Protein AF-V7FBV8-F1 (afdb_monomer_lite)

Radius of gyration: 24.88 Å; chains: 1; bounding box: 57×65×48 Å

Foldseek 3Di:
DDDDDDDPPPPPPDPPPVPDCVPPPVSVVVLVVQCVVVVHDSVVSVVVVVVVVVVVVVPPQPPQNVVQVVQVVVVHHDDPPDDDDDPVVVVVVVPVVVPPDD

Structure (mmCIF, N/CA/C/O backbone):
data_AF-V7FBV8-F1
#
_entry.id   AF-V7FBV8-F1
#
loop_
_atom_site.group_PDB
_atom_site.id
_atom_site.type_symbol
_atom_site.label_atom_id
_atom_site.label_alt_id
_atom_site.label_comp_id
_atom_site.label_asym_id
_atom_site.label_entity_id
_atom_site.label_seq_id
_atom_site.pdbx_PDB_ins_code
_atom_site.Cartn_x
_atom_site.Cartn_y
_atom_site.Cartn_z
_atom_site.occupancy
_atom_site.B_iso_or_equiv
_atom_site.auth_seq_id
_atom_site.auth_comp_id
_atom_site.auth_asym_id
_atom_site.auth_atom_id
_atom_site.pdbx_PDB_model_num
ATOM 1 N N . MET A 1 1 ? -40.932 27.848 -12.898 1.00 46.28 1 MET A N 1
ATOM 2 C CA . MET A 1 1 ? -39.906 26.861 -13.284 1.00 46.28 1 MET A CA 1
ATOM 3 C C . MET A 1 1 ? -38.967 27.547 -14.255 1.00 46.28 1 MET A C 1
ATOM 5 O O . MET A 1 1 ? -39.327 27.672 -15.408 1.00 46.28 1 MET A O 1
ATOM 9 N N . GLU A 1 2 ? -37.820 28.035 -13.797 1.00 40.31 2 GLU A N 1
ATOM 10 C CA . GLU A 1 2 ? -36.725 28.434 -14.691 1.00 40.31 2 GLU A CA 1
ATOM 11 C C . GLU A 1 2 ? -35.439 28.245 -13.881 1.00 40.31 2 GLU A C 1
ATOM 13 O O . GLU A 1 2 ? -35.006 29.108 -13.119 1.00 40.31 2 GLU A O 1
ATOM 18 N N . GLY A 1 3 ? -34.962 27.003 -13.881 1.00 40.97 3 GLY A N 1
ATOM 19 C CA . GLY A 1 3 ? -33.831 26.563 -13.083 1.00 40.97 3 GLY A CA 1
ATOM 20 C C . GLY A 1 3 ? -32.517 26.772 -13.826 1.00 40.97 3 GLY A C 1
ATOM 21 O O . GLY A 1 3 ? -32.399 26.430 -14.995 1.00 40.97 3 GLY A O 1
ATOM 22 N N . TYR A 1 4 ? -31.528 27.264 -13.083 1.00 43.34 4 TYR A N 1
ATOM 23 C CA . TYR A 1 4 ? -30.098 27.049 -13.303 1.00 43.34 4 TYR A CA 1
ATOM 24 C C . TYR A 1 4 ? -29.494 27.572 -14.618 1.00 43.34 4 TYR A C 1
ATOM 26 O O . TYR A 1 4 ? -29.151 26.832 -15.536 1.00 43.34 4 TYR A O 1
ATOM 34 N N . ARG A 1 5 ? -29.160 28.871 -14.601 1.00 50.56 5 ARG A N 1
ATOM 35 C CA . ARG A 1 5 ? -27.911 29.352 -15.212 1.00 50.56 5 ARG A CA 1
ATOM 36 C C . ARG A 1 5 ? -26.732 28.653 -14.533 1.00 50.56 5 ARG A C 1
ATOM 38 O O . ARG A 1 5 ? -26.539 28.833 -13.333 1.00 50.56 5 ARG A O 1
ATOM 45 N N . GLY A 1 6 ? -25.903 27.956 -15.304 1.00 48.53 6 GLY A N 1
ATOM 46 C CA . GLY A 1 6 ? -24.550 27.615 -14.868 1.00 48.53 6 GLY A CA 1
ATOM 47 C C . GLY A 1 6 ? -24.073 26.229 -15.266 1.00 48.53 6 GLY A C 1
ATOM 48 O O . GLY A 1 6 ? -23.870 25.386 -14.405 1.00 48.53 6 GLY A O 1
ATOM 49 N N . SER A 1 7 ? -23.766 26.026 -16.542 1.00 47.88 7 SER A N 1
ATOM 50 C CA . SER A 1 7 ? -22.707 25.095 -16.926 1.00 47.88 7 SER A CA 1
ATOM 51 C C . SER A 1 7 ? -21.580 25.916 -17.538 1.00 47.88 7 SER A C 1
ATOM 53 O O . SER A 1 7 ? -21.460 26.080 -18.749 1.00 47.88 7 SER A O 1
ATOM 55 N N . LYS A 1 8 ? -20.738 26.477 -16.658 1.00 54.03 8 LYS A N 1
ATOM 56 C CA . LYS A 1 8 ? -19.355 26.755 -17.039 1.00 54.03 8 LYS A CA 1
ATOM 57 C C . LYS A 1 8 ? -18.804 25.428 -17.540 1.00 54.03 8 LYS A C 1
ATOM 59 O O . LYS A 1 8 ? -18.632 24.498 -16.755 1.00 54.03 8 LYS A O 1
ATOM 64 N N . LEU A 1 9 ? -18.586 25.363 -18.848 1.00 46.47 9 LEU A N 1
ATOM 65 C CA . LEU A 1 9 ? -17.613 24.487 -19.465 1.00 46.47 9 LEU A CA 1
ATOM 66 C C . LEU A 1 9 ? -16.349 24.636 -18.609 1.00 46.47 9 LEU A C 1
ATOM 68 O O . LEU A 1 9 ? -15.714 25.692 -18.617 1.00 46.47 9 LEU A O 1
ATOM 72 N N . LEU A 1 10 ? -16.070 23.653 -17.753 1.00 46.22 10 LEU A N 1
ATOM 73 C CA . LEU A 1 10 ? -14.764 23.549 -17.128 1.00 46.22 10 LEU A CA 1
ATOM 74 C C . LEU A 1 10 ? -13.833 23.164 -18.267 1.00 46.22 10 LEU A C 1
ATOM 76 O O . LEU A 1 10 ? -13.642 21.994 -18.581 1.00 46.22 10 LEU A O 1
ATOM 80 N N . ASP A 1 11 ? -13.347 24.197 -18.937 1.00 44.00 11 ASP A N 1
ATOM 81 C CA . ASP A 1 11 ? -12.118 24.176 -19.694 1.00 44.00 11 ASP A CA 1
ATOM 82 C C . ASP A 1 11 ? -11.042 23.752 -18.691 1.00 44.00 11 ASP A C 1
ATOM 84 O O . ASP A 1 11 ? -10.593 24.555 -17.876 1.00 44.00 11 ASP A O 1
ATOM 88 N N . TYR A 1 12 ? -10.789 22.442 -18.609 1.00 41.22 12 TYR A N 1
ATOM 89 C CA . TYR A 1 12 ? -9.758 21.866 -17.755 1.00 41.22 12 TYR A CA 1
ATOM 90 C C . TYR A 1 12 ? -8.418 22.214 -18.402 1.00 41.22 12 TYR A C 1
ATOM 92 O O . TYR A 1 12 ? -8.004 21.540 -19.351 1.00 41.22 12 TYR A O 1
ATOM 100 N N . PRO A 1 13 ? -7.711 23.249 -17.922 1.00 39.34 13 PRO A N 1
ATOM 101 C CA . PRO A 1 13 ? -6.495 23.672 -18.569 1.00 39.34 13 PRO A CA 1
ATOM 102 C C . PRO A 1 13 ? -5.392 22.714 -18.128 1.00 39.34 13 PRO A C 1
ATOM 104 O O . PRO A 1 13 ? -5.037 22.666 -16.957 1.00 39.34 13 PRO A O 1
ATOM 107 N N . ALA A 1 14 ? -4.862 21.934 -19.067 1.00 45.19 14 ALA A N 1
ATOM 108 C CA . ALA A 1 14 ? -3.436 21.613 -19.157 1.00 45.19 14 ALA A CA 1
ATOM 109 C C . ALA A 1 14 ? -2.674 21.190 -17.868 1.00 45.19 14 ALA A C 1
ATOM 111 O O . ALA A 1 14 ? -1.484 21.478 -17.751 1.00 45.19 14 ALA A O 1
ATOM 112 N N . LEU A 1 15 ? -3.283 20.473 -16.913 1.00 42.22 15 LEU A N 1
ATOM 113 C CA . LEU A 1 15 ? -2.582 20.008 -15.696 1.00 42.22 15 LEU A CA 1
ATOM 114 C C . LEU A 1 15 ? -1.977 18.602 -15.791 1.00 42.22 15 LEU A C 1
ATOM 116 O O . LEU A 1 15 ? -1.402 18.113 -14.823 1.00 42.22 15 LEU A O 1
ATOM 120 N N . PHE A 1 16 ? -2.026 17.961 -16.955 1.00 48.66 16 PHE A N 1
ATOM 121 C CA . PHE A 1 16 ? -1.286 16.723 -17.185 1.00 48.66 16 PHE A CA 1
ATOM 122 C C . PHE A 1 16 ? -0.452 16.836 -18.459 1.00 48.66 16 PHE A C 1
ATOM 124 O O . PHE A 1 16 ? -0.588 16.070 -19.407 1.00 48.66 16 PHE A O 1
ATOM 131 N N . SER A 1 17 ? 0.480 17.794 -18.461 1.00 43.31 17 SER A N 1
ATOM 132 C CA . SER A 1 17 ? 1.755 17.560 -19.140 1.00 43.31 17 SER A CA 1
ATOM 133 C C . SER A 1 17 ? 2.387 16.345 -18.452 1.00 43.31 17 SER A C 1
ATOM 135 O O . SER A 1 17 ? 3.189 16.492 -17.527 1.00 43.31 17 SER A O 1
ATOM 137 N N . ALA A 1 18 ? 1.997 15.139 -18.872 1.00 47.44 18 ALA A N 1
ATOM 138 C CA . ALA A 1 18 ? 2.734 13.922 -18.594 1.00 47.44 18 ALA A CA 1
ATOM 139 C C . ALA A 1 18 ? 4.100 14.092 -19.254 1.00 47.44 18 ALA A C 1
ATOM 141 O O . ALA A 1 18 ? 4.307 13.712 -20.405 1.00 47.44 18 ALA A O 1
ATOM 142 N N . ARG A 1 19 ? 5.037 14.728 -18.543 1.00 50.62 19 ARG A N 1
ATOM 143 C CA . ARG A 1 19 ? 6.440 14.607 -18.905 1.00 50.62 19 ARG A CA 1
ATOM 144 C C . ARG A 1 19 ? 6.721 13.108 -18.878 1.00 50.62 19 ARG A C 1
ATOM 146 O O . ARG A 1 19 ? 6.475 12.492 -17.837 1.00 50.62 19 ARG A O 1
ATOM 153 N N . PRO A 1 20 ? 7.175 12.507 -19.986 1.00 54.75 20 PRO A N 1
ATOM 154 C CA . PRO A 1 20 ? 7.586 11.121 -19.940 1.00 54.75 20 PRO A CA 1
ATOM 155 C C . PRO A 1 20 ? 8.633 10.973 -18.831 1.00 54.75 20 PRO A C 1
ATOM 157 O O . PRO A 1 20 ? 9.487 11.847 -18.649 1.00 54.75 20 PRO A O 1
ATOM 160 N N . LEU A 1 21 ? 8.571 9.858 -18.099 1.00 54.19 21 LEU A N 1
ATOM 161 C CA . LEU A 1 21 ? 9.570 9.461 -17.093 1.00 54.19 21 LEU A CA 1
ATOM 162 C C . LEU A 1 21 ? 11.012 9.525 -17.640 1.00 54.19 21 LEU A C 1
ATOM 164 O O . LEU A 1 21 ? 11.956 9.616 -16.864 1.00 54.19 21 LEU A O 1
ATOM 168 N N . ALA A 1 22 ? 11.154 9.550 -18.970 1.00 56.00 22 ALA A N 1
ATOM 169 C CA . ALA A 1 22 ? 12.380 9.640 -19.752 1.00 56.00 22 ALA A CA 1
ATOM 170 C C . ALA A 1 22 ? 13.414 10.679 -19.275 1.00 56.00 22 ALA A C 1
ATOM 172 O O . ALA A 1 22 ? 14.598 10.482 -19.522 1.00 56.00 22 ALA A O 1
ATOM 173 N N . ASN A 1 23 ? 13.013 11.750 -18.578 1.00 65.88 23 ASN A N 1
ATOM 174 C CA . ASN A 1 23 ? 13.949 12.791 -18.128 1.00 65.88 23 ASN A CA 1
ATOM 175 C C . ASN A 1 23 ? 14.316 12.718 -16.634 1.00 65.88 23 ASN A C 1
ATOM 177 O O . ASN A 1 23 ? 14.956 13.641 -16.130 1.00 65.88 23 ASN A O 1
ATOM 181 N N . ASN A 1 24 ? 13.916 11.668 -15.904 1.00 83.62 24 ASN A N 1
ATOM 182 C CA . ASN A 1 24 ? 14.319 11.472 -14.511 1.00 83.62 24 ASN A CA 1
ATOM 183 C C . ASN A 1 24 ? 15.027 10.113 -14.332 1.00 83.62 24 ASN A C 1
ATOM 185 O O . ASN A 1 24 ? 14.351 9.083 -14.280 1.00 83.62 24 ASN A O 1
ATOM 189 N N . PRO A 1 25 ? 16.365 10.097 -14.174 1.00 86.94 25 PRO A N 1
ATOM 190 C CA . PRO A 1 25 ? 17.124 8.852 -14.063 1.00 86.94 25 PRO A CA 1
ATOM 191 C C . PRO A 1 25 ? 16.762 8.043 -12.811 1.00 86.94 25 PRO A C 1
ATOM 193 O O . PRO A 1 25 ? 16.809 6.820 -12.840 1.00 86.94 25 PRO A O 1
ATOM 196 N N . ALA A 1 26 ? 16.347 8.694 -11.720 1.00 87.62 26 ALA A N 1
ATOM 197 C CA . ALA A 1 26 ? 15.901 7.982 -10.525 1.00 87.62 26 ALA A CA 1
ATOM 198 C C . ALA A 1 26 ? 14.564 7.263 -10.765 1.00 87.62 26 ALA A C 1
ATOM 200 O O . ALA A 1 26 ? 14.375 6.139 -10.305 1.00 87.62 26 ALA A O 1
ATOM 201 N N . ALA A 1 27 ? 13.651 7.887 -11.515 1.00 87.19 27 ALA A N 1
ATOM 202 C CA . ALA A 1 27 ? 12.367 7.278 -11.844 1.00 87.19 27 ALA A CA 1
ATOM 203 C C . ALA A 1 27 ? 12.528 6.091 -12.808 1.00 87.19 27 ALA A C 1
ATOM 205 O O . ALA A 1 27 ? 11.884 5.064 -12.615 1.00 87.19 27 ALA A O 1
ATOM 206 N N . ASP A 1 28 ? 13.414 6.207 -13.801 1.00 88.81 28 ASP A N 1
ATOM 207 C CA . ASP A 1 28 ? 13.738 5.107 -14.718 1.00 88.81 28 ASP A CA 1
ATOM 208 C C . ASP A 1 28 ? 14.342 3.906 -13.968 1.00 88.81 28 ASP A C 1
ATOM 210 O O . ASP A 1 28 ? 13.869 2.783 -14.144 1.00 88.81 28 ASP A O 1
ATOM 214 N N . THR A 1 29 ? 15.290 4.137 -13.050 1.00 94.12 29 THR A N 1
ATOM 215 C CA . THR A 1 29 ? 15.875 3.074 -12.213 1.00 94.12 29 THR A CA 1
ATOM 216 C C . THR A 1 29 ? 14.816 2.333 -11.397 1.00 94.12 29 THR A C 1
ATOM 218 O O . THR A 1 29 ? 14.759 1.106 -11.449 1.00 94.12 29 THR A O 1
ATOM 221 N N . LEU A 1 30 ? 13.945 3.060 -10.688 1.00 93.75 30 LEU A N 1
ATOM 222 C CA . LEU A 1 30 ? 12.908 2.456 -9.843 1.00 93.75 30 LEU A CA 1
ATOM 223 C C . LEU A 1 30 ? 11.912 1.620 -10.652 1.00 93.75 30 LEU A C 1
ATOM 225 O O . LEU A 1 30 ? 11.532 0.526 -10.241 1.00 93.75 30 LEU A O 1
ATOM 229 N N . VAL A 1 31 ? 11.494 2.114 -11.818 1.00 92.75 31 VAL A N 1
ATOM 230 C CA . VAL A 1 31 ? 10.546 1.392 -12.673 1.00 92.75 31 VAL A CA 1
ATOM 231 C C . VAL A 1 31 ? 11.187 0.144 -13.274 1.00 92.75 31 VAL A C 1
ATOM 233 O O . VAL A 1 31 ? 10.539 -0.899 -13.340 1.00 92.75 31 VAL A O 1
ATOM 236 N N . ARG A 1 32 ? 12.455 0.218 -13.695 1.00 93.75 32 ARG A N 1
ATOM 237 C CA . ARG A 1 32 ? 13.189 -0.953 -14.196 1.00 93.75 32 ARG A CA 1
ATOM 238 C C . ARG A 1 32 ? 13.375 -2.007 -13.120 1.00 93.75 32 ARG A C 1
ATOM 240 O O . ARG A 1 32 ? 13.240 -3.193 -13.409 1.00 93.75 32 ARG A O 1
ATOM 247 N N . GLU A 1 33 ? 13.686 -1.588 -11.900 1.00 96.56 33 GLU A N 1
ATOM 248 C CA . GLU A 1 33 ? 13.815 -2.500 -10.773 1.00 96.56 33 GLU A CA 1
ATOM 249 C C . GLU A 1 33 ? 12.491 -3.205 -10.479 1.00 96.56 33 GLU A C 1
ATOM 251 O O . GLU A 1 33 ? 12.473 -4.430 -10.383 1.00 96.56 33 GLU A O 1
ATOM 256 N N . LEU A 1 34 ? 11.384 -2.460 -10.430 1.00 94.88 34 LEU A N 1
ATOM 257 C CA . LEU A 1 34 ? 10.063 -3.039 -10.209 1.00 94.88 34 LEU A CA 1
ATOM 258 C C . LEU A 1 34 ? 9.659 -3.997 -11.336 1.00 94.88 34 LEU A C 1
ATOM 260 O O . LEU A 1 34 ? 9.249 -5.118 -11.065 1.00 94.88 34 LEU A O 1
ATOM 264 N N . ALA A 1 35 ? 9.863 -3.608 -12.596 1.00 95.94 35 ALA A N 1
ATOM 265 C CA . ALA A 1 35 ? 9.606 -4.473 -13.747 1.00 95.94 35 ALA A CA 1
ATOM 266 C C . ALA A 1 35 ? 10.421 -5.775 -13.689 1.00 95.94 35 ALA A C 1
ATOM 268 O O . ALA A 1 35 ? 9.922 -6.841 -14.043 1.00 95.94 35 ALA A O 1
ATOM 269 N N . ARG A 1 36 ? 11.669 -5.704 -13.209 1.00 97.00 36 ARG A N 1
ATOM 270 C CA . ARG A 1 36 ? 12.527 -6.877 -13.008 1.00 97.00 36 ARG A CA 1
ATOM 271 C C . ARG A 1 36 ? 12.019 -7.776 -11.880 1.00 97.00 36 ARG A C 1
ATOM 273 O O . ARG A 1 36 ? 12.093 -8.991 -12.028 1.00 97.00 36 ARG A O 1
ATOM 280 N N . ILE A 1 37 ? 11.559 -7.200 -10.768 1.00 96.62 37 ILE A N 1
ATOM 281 C CA . ILE A 1 37 ? 11.007 -7.949 -9.628 1.00 96.62 37 ILE A CA 1
ATOM 282 C C . ILE A 1 37 ? 9.712 -8.656 -10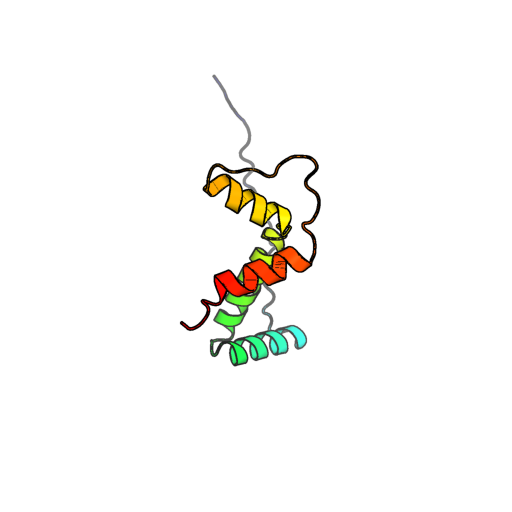.036 1.00 96.62 37 ILE A C 1
ATOM 284 O O . ILE A 1 37 ? 9.566 -9.849 -9.787 1.00 96.62 37 ILE A O 1
ATOM 288 N N . ASP A 1 38 ? 8.818 -7.938 -10.711 1.00 93.81 38 ASP A N 1
ATOM 289 C CA . ASP A 1 38 ? 7.491 -8.437 -11.072 1.00 93.81 38 ASP A CA 1
ATOM 290 C C . ASP A 1 38 ? 7.511 -9.299 -12.349 1.00 93.81 38 ASP A C 1
ATOM 292 O O . ASP A 1 38 ? 6.537 -9.984 -12.658 1.00 93.81 38 ASP A O 1
ATOM 296 N N . GLY A 1 39 ? 8.615 -9.278 -13.107 1.00 94.88 39 GLY A N 1
ATOM 297 C CA . GLY A 1 39 ? 8.742 -9.985 -14.383 1.00 94.88 39 GLY A CA 1
ATOM 298 C C . GLY A 1 39 ? 7.839 -9.415 -15.483 1.00 94.88 39 GLY A C 1
ATOM 299 O O . GLY A 1 39 ? 7.426 -10.144 -16.384 1.00 94.88 39 GLY A O 1
ATOM 300 N N . THR A 1 40 ? 7.504 -8.126 -15.409 1.00 94.69 40 THR A N 1
ATOM 301 C CA . THR A 1 40 ? 6.545 -7.463 -16.305 1.00 94.69 40 THR A CA 1
ATOM 302 C C . THR A 1 40 ? 7.210 -6.427 -17.206 1.00 94.69 40 THR A C 1
ATOM 304 O O . THR A 1 40 ? 8.392 -6.106 -17.078 1.00 94.69 40 THR A O 1
ATOM 307 N N . SER A 1 41 ? 6.436 -5.845 -18.126 1.00 94.75 41 SER A N 1
ATOM 308 C CA . SER A 1 41 ? 6.905 -4.691 -18.888 1.00 94.75 41 SER A CA 1
ATOM 309 C C . SER A 1 41 ? 7.100 -3.462 -17.984 1.00 94.75 41 SER A C 1
ATOM 311 O O . SER A 1 41 ? 6.477 -3.339 -16.926 1.00 94.75 41 SER A O 1
ATOM 313 N N . ILE A 1 42 ? 7.937 -2.517 -18.429 1.00 88.56 42 ILE A N 1
ATOM 314 C CA . ILE A 1 42 ? 8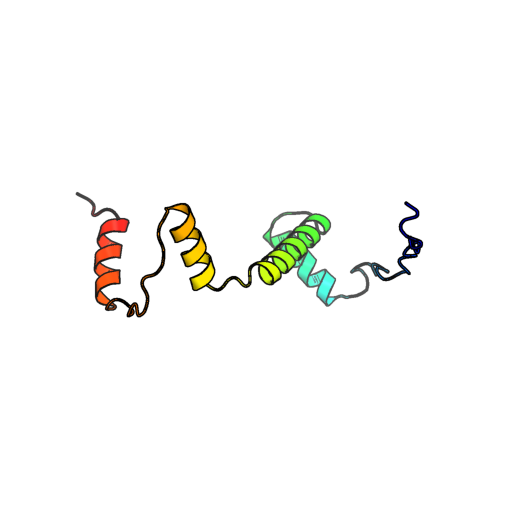.129 -1.205 -17.780 1.00 88.56 42 ILE A CA 1
ATOM 315 C C . ILE A 1 42 ? 6.779 -0.497 -17.595 1.00 88.56 42 ILE A C 1
ATOM 317 O O . ILE A 1 42 ? 6.505 0.058 -16.535 1.00 88.56 42 ILE A O 1
ATOM 321 N N . THR A 1 43 ? 5.916 -0.530 -18.613 1.00 91.50 43 THR A N 1
ATOM 322 C CA . THR A 1 43 ? 4.600 0.117 -18.572 1.00 91.50 43 THR A CA 1
ATOM 323 C C . THR A 1 43 ? 3.691 -0.515 -17.522 1.00 91.50 43 THR A C 1
ATOM 325 O O . THR A 1 43 ? 3.055 0.210 -16.756 1.00 91.50 43 THR A O 1
ATOM 328 N N . ASP A 1 44 ? 3.666 -1.845 -17.438 1.00 90.69 44 ASP A N 1
ATOM 329 C CA . ASP A 1 44 ? 2.860 -2.554 -16.441 1.00 90.69 44 ASP A CA 1
ATOM 330 C C . ASP A 1 44 ? 3.357 -2.274 -15.023 1.00 90.69 44 ASP A C 1
ATOM 332 O O . ASP A 1 44 ? 2.551 -1.968 -14.144 1.00 90.69 44 ASP A O 1
ATOM 336 N N . ALA A 1 45 ? 4.678 -2.259 -14.823 1.00 92.25 45 ALA A N 1
ATOM 337 C CA . ALA A 1 45 ? 5.291 -1.918 -13.543 1.00 92.25 45 ALA A CA 1
ATOM 338 C C . ALA A 1 45 ? 4.894 -0.505 -13.079 1.00 92.25 45 ALA A C 1
ATOM 340 O O . ALA A 1 45 ? 4.530 -0.309 -11.919 1.00 92.25 45 ALA A O 1
ATOM 341 N N . VAL A 1 46 ? 4.868 0.485 -13.984 1.00 93.12 46 VAL A N 1
ATOM 342 C CA . VAL A 1 46 ? 4.390 1.846 -13.663 1.00 93.12 46 VAL A CA 1
ATOM 343 C C . VAL A 1 46 ? 2.927 1.830 -13.225 1.00 93.12 46 VAL A C 1
ATOM 345 O O . VAL A 1 46 ? 2.571 2.451 -12.222 1.00 93.12 46 VAL A O 1
ATOM 348 N N . ILE A 1 47 ? 2.064 1.135 -13.968 1.00 93.94 47 ILE A N 1
ATOM 349 C CA . ILE A 1 47 ? 0.630 1.077 -13.664 1.00 93.94 47 ILE A CA 1
ATOM 350 C C . ILE A 1 47 ? 0.400 0.420 -12.298 1.00 93.94 47 ILE A C 1
ATOM 352 O O . ILE A 1 47 ? -0.390 0.936 -11.502 1.00 93.94 47 ILE A O 1
ATOM 356 N N . VAL A 1 48 ? 1.097 -0.681 -12.007 1.00 92.62 48 VAL A N 1
ATOM 357 C CA . VAL A 1 48 ? 1.027 -1.387 -10.721 1.00 92.62 48 VAL A CA 1
ATOM 358 C C . VAL A 1 48 ? 1.509 -0.487 -9.586 1.00 92.62 48 VAL A C 1
ATOM 360 O O . VAL A 1 48 ? 0.753 -0.272 -8.636 1.00 92.62 48 VAL A O 1
ATOM 363 N N . ALA A 1 49 ? 2.691 0.125 -9.714 1.00 91.56 49 ALA A N 1
ATOM 364 C CA . ALA A 1 49 ? 3.248 1.028 -8.706 1.00 91.56 49 ALA A CA 1
ATOM 365 C C . ALA A 1 49 ? 2.290 2.170 -8.350 1.00 91.56 49 ALA A C 1
ATOM 367 O O . ALA A 1 49 ? 2.080 2.480 -7.175 1.00 91.56 49 ALA A O 1
ATOM 368 N N . LEU A 1 50 ? 1.688 2.806 -9.359 1.00 94.00 50 LEU A N 1
ATOM 369 C CA . LEU A 1 50 ? 0.774 3.927 -9.156 1.00 94.00 50 LEU A CA 1
ATOM 370 C C . LEU A 1 50 ? -0.542 3.477 -8.526 1.00 94.00 50 LEU A C 1
ATOM 372 O O . LEU A 1 50 ? -1.018 4.128 -7.594 1.00 94.00 50 LEU A O 1
ATOM 376 N N . ARG A 1 51 ? -1.115 2.359 -8.988 1.00 93.00 51 ARG A N 1
ATOM 377 C CA . ARG A 1 51 ? -2.328 1.786 -8.389 1.00 93.00 51 ARG A CA 1
ATOM 378 C C . ARG A 1 51 ? -2.103 1.439 -6.926 1.00 93.00 51 ARG A C 1
ATOM 380 O O . ARG A 1 51 ? -2.934 1.804 -6.098 1.00 93.00 51 ARG A O 1
ATOM 387 N N . GLU A 1 52 ? -0.986 0.795 -6.611 1.00 90.75 52 GLU A N 1
ATOM 388 C CA . GLU A 1 52 ? -0.644 0.421 -5.243 1.00 90.75 52 GLU A CA 1
ATOM 389 C C . GLU A 1 52 ? -0.347 1.650 -4.384 1.00 90.75 52 GLU A C 1
ATOM 391 O O . GLU A 1 52 ? -0.823 1.746 -3.262 1.00 90.75 52 GLU A O 1
ATOM 396 N N . THR A 1 53 ? 0.332 2.663 -4.923 1.00 91.56 53 THR A N 1
ATOM 397 C CA . THR A 1 53 ? 0.579 3.923 -4.206 1.00 91.56 53 THR A CA 1
ATOM 398 C C . THR A 1 53 ? -0.721 4.662 -3.888 1.00 91.56 53 THR A C 1
ATOM 400 O O . THR A 1 53 ? -0.897 5.152 -2.771 1.00 91.56 53 THR A O 1
ATOM 403 N N . ILE A 1 54 ? -1.646 4.755 -4.849 1.00 85.00 54 ILE A N 1
ATOM 404 C CA . ILE A 1 54 ? -2.969 5.357 -4.640 1.00 85.00 54 ILE A CA 1
ATOM 405 C C . ILE A 1 54 ? -3.742 4.537 -3.613 1.00 85.00 54 ILE A C 1
ATOM 407 O O . ILE A 1 54 ? -4.250 5.105 -2.651 1.00 85.00 54 ILE A O 1
ATOM 411 N N . ARG A 1 55 ? -3.772 3.211 -3.768 1.00 83.94 55 ARG A N 1
ATOM 412 C CA . ARG A 1 55 ? -4.413 2.299 -2.823 1.00 83.94 55 ARG A CA 1
ATOM 413 C C . ARG A 1 55 ? -3.843 2.465 -1.423 1.00 83.94 55 ARG A C 1
ATOM 415 O O . ARG A 1 55 ? -4.623 2.617 -0.504 1.00 83.94 55 ARG A O 1
ATOM 422 N N . ASN A 1 56 ? -2.531 2.506 -1.249 1.00 84.19 56 ASN A N 1
ATOM 423 C CA . ASN A 1 56 ? -1.880 2.679 0.047 1.00 84.19 56 ASN A CA 1
ATOM 424 C C . ASN A 1 56 ? -2.207 4.048 0.674 1.00 84.19 56 ASN A C 1
ATOM 426 O O . ASN A 1 56 ? -2.412 4.169 1.878 1.00 84.19 56 ASN A O 1
ATOM 430 N N . ARG A 1 57 ? -2.331 5.099 -0.147 1.00 79.12 57 ARG A N 1
ATOM 431 C CA . ARG A 1 57 ? -2.775 6.425 0.316 1.00 79.12 57 ARG A CA 1
ATOM 432 C C . ARG A 1 57 ? -4.259 6.459 0.683 1.00 79.12 57 ARG A C 1
ATOM 434 O O . ARG A 1 57 ? -4.617 7.145 1.635 1.00 79.12 57 ARG A O 1
ATOM 441 N N . MET A 1 58 ? -5.103 5.752 -0.065 1.00 70.25 58 MET A N 1
ATOM 442 C CA . MET A 1 58 ? -6.549 5.663 0.172 1.00 70.25 58 MET A CA 1
ATOM 443 C C . MET A 1 58 ? -6.887 4.726 1.337 1.00 70.25 58 MET A C 1
ATOM 445 O O . MET A 1 58 ? -7.763 5.029 2.136 1.00 70.25 58 MET A O 1
ATOM 449 N N . ASN A 1 59 ? -6.147 3.630 1.464 1.00 66.50 59 ASN A N 1
ATOM 450 C CA . ASN A 1 59 ? -6.249 2.609 2.499 1.00 66.50 59 ASN A CA 1
ATOM 451 C C . ASN A 1 59 ? -5.268 2.886 3.638 1.00 66.50 59 ASN A C 1
ATOM 453 O O . ASN A 1 59 ? -4.792 1.955 4.284 1.00 66.50 59 ASN A O 1
ATOM 457 N N . LYS A 1 60 ? -5.036 4.162 3.967 1.00 66.56 60 LYS A N 1
ATOM 458 C CA . LYS A 1 60 ? -4.497 4.571 5.274 1.00 66.56 60 LYS A CA 1
ATOM 459 C C . LYS A 1 60 ? -5.521 4.297 6.398 1.00 66.56 60 LYS A C 1
ATOM 461 O O . LYS A 1 60 ? -5.659 5.076 7.333 1.00 66.56 60 LYS A O 1
ATOM 466 N N . GLU A 1 61 ? -6.268 3.206 6.249 1.00 64.44 61 GLU A N 1
ATOM 467 C CA . GLU A 1 61 ? -7.200 2.625 7.189 1.00 64.44 61 GLU A CA 1
ATOM 468 C C . GLU A 1 61 ? -6.337 2.047 8.306 1.00 64.44 61 GLU A C 1
ATOM 470 O O . GLU A 1 61 ? -5.485 1.178 8.099 1.00 64.44 61 GLU A O 1
ATOM 475 N N . SER A 1 62 ? -6.479 2.604 9.499 1.00 78.19 62 SER A N 1
ATOM 476 C CA . SER A 1 62 ? -5.789 2.087 10.669 1.00 78.19 62 SER A CA 1
ATOM 477 C C . SER A 1 62 ? -6.184 0.619 10.884 1.00 78.19 62 SER A C 1
ATOM 479 O O . SER A 1 62 ? -7.327 0.246 10.609 1.00 78.19 62 SER A O 1
ATOM 481 N N . PRO A 1 63 ? -5.312 -0.224 11.471 1.00 78.00 63 PRO A N 1
ATOM 482 C CA . PRO A 1 63 ? -5.665 -1.607 11.813 1.00 78.00 63 PRO A CA 1
ATOM 483 C C . PRO A 1 63 ? -6.993 -1.722 12.582 1.00 78.00 63 PRO A C 1
ATOM 485 O O . PRO A 1 63 ? -7.734 -2.695 12.451 1.00 78.00 63 PRO A O 1
ATOM 488 N N . ARG A 1 64 ? -7.331 -0.685 13.359 1.00 80.56 64 ARG A N 1
ATOM 489 C CA . ARG A 1 64 ? -8.599 -0.563 14.077 1.00 80.56 64 ARG A CA 1
ATOM 490 C C . ARG A 1 64 ? -9.801 -0.381 13.149 1.00 80.56 64 ARG 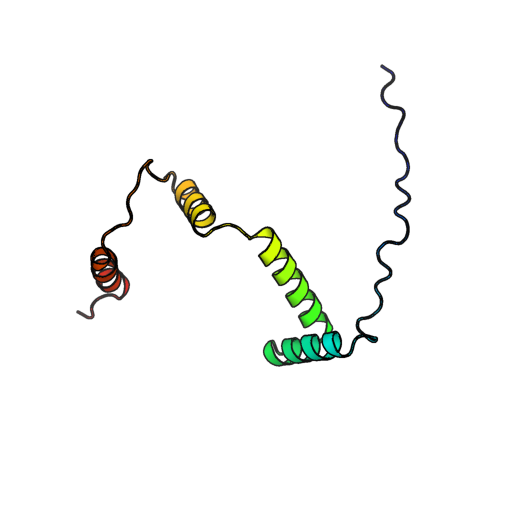A C 1
ATOM 492 O O . ARG A 1 64 ? -10.848 -0.955 13.429 1.00 80.56 64 ARG A O 1
ATOM 499 N N . GLU A 1 65 ? -9.691 0.428 12.106 1.00 83.12 65 GLU A N 1
ATOM 500 C CA . GLU A 1 65 ? -10.768 0.651 11.136 1.00 83.12 65 GLU A CA 1
ATOM 501 C C . GLU A 1 65 ? -11.004 -0.600 10.287 1.00 83.12 65 GLU A C 1
ATOM 503 O O . GLU A 1 65 ? -12.146 -1.053 10.193 1.00 83.12 65 GLU A O 1
ATOM 508 N N . THR A 1 66 ? -9.933 -1.260 9.838 1.00 83.25 66 THR A N 1
ATOM 509 C CA . THR A 1 66 ? -10.020 -2.552 9.144 1.00 83.25 66 THR A CA 1
ATOM 510 C C . THR A 1 66 ? -10.715 -3.596 10.014 1.00 83.25 66 THR A C 1
ATOM 512 O O . THR A 1 66 ? -11.678 -4.238 9.591 1.00 83.25 66 THR A O 1
ATOM 515 N N . ALA A 1 67 ? -10.297 -3.730 11.275 1.00 85.69 67 ALA A N 1
ATOM 516 C CA . ALA A 1 67 ? -10.927 -4.654 12.211 1.00 85.69 67 ALA A CA 1
ATOM 517 C C . ALA A 1 67 ? -12.389 -4.271 12.518 1.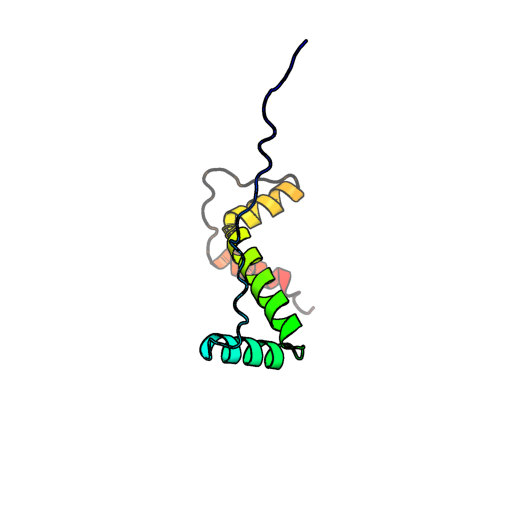00 85.69 67 ALA A C 1
ATOM 519 O O . ALA A 1 67 ? -13.241 -5.150 12.634 1.00 85.69 67 ALA A O 1
ATOM 520 N N . LYS A 1 68 ? -12.728 -2.973 12.568 1.00 89.00 68 LYS A N 1
ATOM 521 C CA . LYS A 1 68 ? -14.121 -2.508 12.694 1.00 89.00 68 LYS A CA 1
ATOM 522 C C . LYS A 1 68 ? -14.965 -2.963 11.502 1.00 89.00 68 LYS A C 1
ATOM 524 O O . LYS A 1 68 ? -16.077 -3.442 11.699 1.00 89.00 68 LYS A O 1
ATOM 529 N N . LYS A 1 69 ? -14.445 -2.833 10.281 1.00 85.12 69 LYS A N 1
ATOM 530 C CA . LYS A 1 69 ? -15.126 -3.250 9.050 1.00 85.12 69 LYS A CA 1
ATOM 531 C C . LYS A 1 69 ? -15.372 -4.759 9.015 1.00 85.12 69 LYS A C 1
ATOM 533 O O . LYS A 1 69 ? -16.466 -5.182 8.646 1.00 85.12 69 LYS A O 1
ATOM 538 N N . ILE A 1 70 ? -14.390 -5.555 9.445 1.00 89.44 70 ILE A N 1
ATOM 539 C CA . ILE A 1 70 ? -14.529 -7.013 9.583 1.00 89.44 70 ILE A CA 1
ATOM 540 C C . ILE A 1 70 ? -15.648 -7.344 10.574 1.00 89.44 70 ILE A C 1
ATOM 542 O O . ILE A 1 70 ? -16.552 -8.096 10.228 1.00 89.44 70 ILE A O 1
ATOM 546 N N . LEU A 1 71 ? -15.648 -6.739 11.765 1.00 91.06 71 LEU A N 1
ATOM 547 C CA . LEU A 1 71 ? -16.692 -6.982 12.765 1.00 91.06 71 LEU A CA 1
ATOM 548 C C . LEU A 1 71 ? -18.090 -6.648 12.230 1.00 91.06 71 LEU A C 1
ATOM 550 O O . LEU A 1 71 ? -18.989 -7.478 12.330 1.00 91.06 71 LEU A O 1
ATOM 554 N N . VAL A 1 72 ? -18.256 -5.491 11.581 1.00 93.06 72 VAL A N 1
ATOM 555 C CA . VAL A 1 72 ? -19.546 -5.075 11.002 1.00 93.06 72 VAL A CA 1
ATOM 556 C C . VAL A 1 72 ? -20.053 -6.076 9.961 1.00 93.06 72 VAL A C 1
ATOM 558 O O . VAL A 1 72 ? -21.244 -6.380 9.951 1.00 93.06 72 VAL A O 1
ATOM 561 N N . LYS A 1 73 ? -19.169 -6.647 9.127 1.00 90.94 73 LYS A N 1
ATOM 562 C CA . LYS A 1 73 ? -19.535 -7.691 8.149 1.00 90.94 73 LYS A CA 1
ATOM 563 C C . LYS A 1 73 ? -20.165 -8.925 8.811 1.00 90.94 73 LYS A C 1
ATOM 565 O O . LYS A 1 73 ? -20.991 -9.586 8.191 1.00 90.94 73 LYS A O 1
ATOM 570 N N . HIS A 1 74 ? -19.799 -9.212 10.057 1.00 93.06 74 HIS A N 1
ATOM 571 C CA . HIS A 1 74 ? -20.324 -10.326 10.848 1.00 93.06 74 HIS A CA 1
ATOM 572 C C . HIS A 1 74 ? -21.419 -9.906 11.846 1.00 93.06 74 HIS A C 1
ATOM 574 O O . HIS A 1 74 ? -21.790 -10.695 12.708 1.00 93.06 74 HIS A O 1
ATOM 580 N N . GLY A 1 75 ? -21.941 -8.676 11.756 1.00 94.25 75 GLY A N 1
ATOM 581 C CA . GLY A 1 75 ? -22.947 -8.162 12.694 1.00 94.25 75 GLY A CA 1
ATOM 582 C C . GLY A 1 75 ? -22.396 -7.860 14.094 1.00 94.25 75 GLY A C 1
ATOM 583 O O . GLY A 1 75 ? -23.159 -7.776 15.052 1.00 94.25 75 GLY A O 1
ATOM 584 N N . LEU A 1 76 ? -21.077 -7.703 14.223 1.00 94.50 76 LEU A N 1
ATOM 585 C CA . LEU A 1 76 ? -20.369 -7.452 15.476 1.00 94.50 76 LEU A CA 1
ATOM 586 C C . LEU A 1 76 ? -19.851 -6.006 15.553 1.00 94.50 76 LEU A C 1
ATOM 588 O O . LEU A 1 76 ? -19.718 -5.298 14.552 1.00 94.50 76 LEU A O 1
ATOM 592 N N . SER A 1 77 ? -19.484 -5.569 16.759 1.00 92.31 77 SER A N 1
ATOM 593 C CA . SER A 1 77 ? -18.857 -4.264 17.000 1.00 92.31 77 SER A CA 1
ATOM 594 C C . SER A 1 77 ? -17.874 -4.315 18.167 1.00 92.31 77 SER A C 1
ATOM 596 O O . SER A 1 77 ? -18.006 -5.152 19.058 1.00 92.31 77 SER A O 1
ATOM 598 N N . PHE A 1 78 ? -16.913 -3.388 18.214 1.00 88.69 78 PHE A N 1
ATOM 599 C CA . PHE A 1 78 ? -16.044 -3.263 19.385 1.00 88.69 78 PHE A CA 1
ATOM 600 C C . PHE A 1 78 ? -16.833 -2.858 20.627 1.00 88.69 78 PHE A C 1
ATOM 602 O O . PHE A 1 78 ? -17.581 -1.882 20.591 1.00 88.69 78 PHE A O 1
ATOM 609 N N . GLN A 1 79 ? -16.583 -3.545 21.742 1.00 87.19 79 GLN A N 1
ATOM 610 C CA . GLN A 1 79 ? -17.089 -3.101 23.034 1.00 87.19 79 GLN A CA 1
ATOM 611 C C . GLN A 1 79 ? -16.368 -1.820 23.497 1.00 87.19 79 GLN A C 1
ATOM 613 O O . GLN A 1 79 ? -15.147 -1.693 23.316 1.00 87.19 79 GLN A O 1
ATOM 618 N N . PRO A 1 80 ? -17.100 -0.856 24.084 1.00 87.25 80 PRO A N 1
ATOM 619 C CA . PRO A 1 80 ? -16.503 0.347 24.647 1.00 87.25 80 PRO A CA 1
ATOM 620 C C . PRO A 1 80 ? -15.589 -0.015 25.823 1.00 87.25 80 PRO A C 1
ATOM 622 O O . PRO A 1 80 ? -15.876 -0.927 26.589 1.00 87.25 80 PRO A O 1
ATOM 625 N N . GLY A 1 81 ? -14.464 0.691 25.959 1.00 85.06 81 GLY A N 1
ATOM 626 C CA . GLY A 1 81 ? -13.540 0.480 27.079 1.00 85.06 81 GLY A CA 1
ATOM 627 C C . GLY A 1 81 ? -12.782 -0.853 27.065 1.00 85.06 81 GLY A C 1
ATOM 628 O O . GLY A 1 81 ? -12.209 -1.219 28.090 1.00 85.06 81 GLY A O 1
ATOM 629 N N . ARG A 1 82 ? -12.751 -1.574 25.930 1.00 83.81 82 ARG A N 1
ATOM 630 C CA . ARG A 1 82 ? -11.966 -2.811 25.805 1.00 83.81 82 ARG A CA 1
ATOM 631 C C . ARG A 1 82 ? -10.517 -2.580 26.239 1.00 83.81 82 ARG A C 1
ATOM 633 O O . ARG A 1 82 ? -9.878 -1.615 25.810 1.00 83.81 82 ARG A O 1
ATOM 640 N N . LYS A 1 83 ? -9.999 -3.486 27.059 1.00 84.81 83 LYS A N 1
ATOM 641 C CA . LYS A 1 83 ? -8.582 -3.530 27.413 1.00 84.81 83 LYS A CA 1
ATOM 642 C C . LYS A 1 83 ? -7.877 -4.528 26.494 1.00 84.81 83 LYS A C 1
ATOM 644 O O . LYS A 1 83 ? -8.522 -5.481 26.053 1.00 84.81 83 LYS A O 1
ATOM 649 N N . PRO A 1 84 ? -6.595 -4.308 26.162 1.00 81.81 84 PRO A N 1
ATOM 650 C CA . PRO A 1 84 ? -5.795 -5.340 25.522 1.00 81.81 84 PRO A CA 1
ATOM 651 C C . PRO A 1 84 ? -5.883 -6.632 26.337 1.00 81.81 84 PRO A C 1
ATOM 653 O O . PRO A 1 84 ? -5.866 -6.582 27.569 1.00 81.81 84 PRO A O 1
ATOM 656 N N . VAL A 1 85 ? -6.008 -7.766 25.652 1.00 83.88 85 VAL A N 1
ATOM 657 C CA . VAL A 1 85 ? -5.869 -9.069 26.309 1.00 83.88 85 VAL A CA 1
ATOM 658 C C . VAL A 1 85 ? -4.438 -9.225 26.820 1.00 83.88 85 VAL A C 1
ATOM 660 O O . VAL A 1 85 ? -3.519 -8.564 26.324 1.00 83.88 85 VAL A O 1
ATOM 663 N N . GLN A 1 86 ? -4.256 -10.066 27.838 1.00 89.19 86 GLN A N 1
ATOM 664 C CA . GLN A 1 86 ? -2.915 -10.375 28.326 1.00 89.19 86 GLN A CA 1
ATOM 665 C C . GLN A 1 86 ? -2.101 -11.044 27.208 1.00 89.19 86 GLN A C 1
ATOM 667 O O . GLN A 1 86 ? -2.692 -11.778 26.416 1.00 89.19 86 GLN A O 1
ATOM 672 N N . PRO A 1 87 ? -0.777 -10.812 27.131 1.00 84.19 87 PRO A N 1
ATOM 673 C CA . PRO A 1 87 ? 0.070 -11.413 26.101 1.00 84.19 87 PRO A CA 1
ATOM 674 C C . PRO A 1 87 ? -0.102 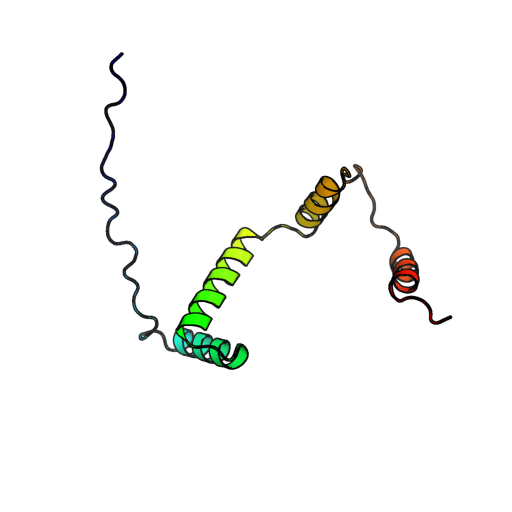-12.934 25.981 1.00 84.19 87 PRO A C 1
ATOM 676 O O . PRO A 1 87 ? -0.211 -13.440 24.871 1.00 84.19 87 PRO A O 1
ATOM 679 N N . GLU A 1 88 ? -0.246 -13.627 27.114 1.00 83.00 88 GLU A N 1
ATOM 680 C CA . GLU A 1 88 ? -0.435 -15.082 27.174 1.00 83.00 88 GLU A CA 1
ATOM 681 C C . GLU A 1 88 ? -1.659 -15.585 26.397 1.00 83.00 88 GLU A C 1
ATOM 683 O O . GLU A 1 88 ? -1.623 -16.657 25.804 1.00 83.00 88 GLU A O 1
ATOM 688 N N . ALA A 1 89 ? -2.720 -14.776 26.306 1.00 82.19 89 ALA A N 1
ATOM 689 C CA . ALA A 1 89 ? -3.918 -15.139 25.551 1.00 82.19 89 ALA A CA 1
ATOM 690 C C . ALA A 1 89 ? -3.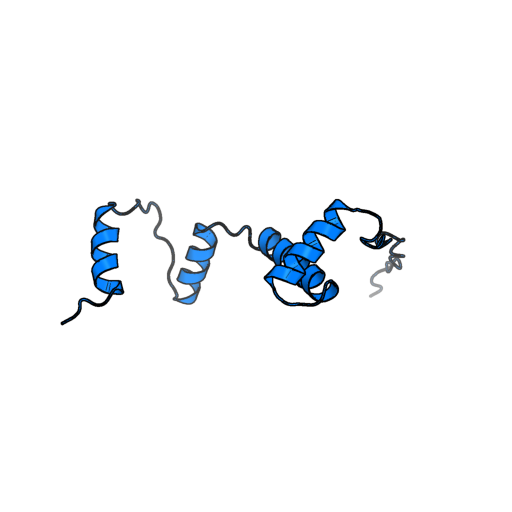646 -15.276 24.042 1.00 82.19 89 ALA A C 1
ATOM 692 O O . ALA A 1 89 ? -4.407 -15.933 23.338 1.00 82.19 89 ALA A O 1
ATOM 693 N N . TYR A 1 90 ? -2.580 -14.655 23.521 1.00 78.44 90 TYR A N 1
ATOM 694 C CA . TYR A 1 90 ? -2.169 -14.861 22.132 1.00 78.44 90 TYR A CA 1
ATOM 695 C C . TYR A 1 90 ? -1.432 -16.192 21.937 1.00 78.44 90 TYR A C 1
ATOM 697 O O . TYR A 1 90 ? -1.529 -16.751 20.852 1.00 78.44 90 TYR A O 1
ATOM 705 N N . HIS A 1 91 ? -0.740 -16.709 22.960 1.00 79.31 91 HIS A N 1
ATOM 706 C CA . HIS A 1 91 ? -0.064 -18.011 22.896 1.00 79.31 91 HIS A CA 1
ATOM 707 C C . HIS A 1 91 ? -1.071 -19.165 22.861 1.00 79.31 91 HIS A C 1
ATOM 709 O O . HIS A 1 91 ? -0.916 -20.086 22.067 1.00 79.31 91 HIS A O 1
ATOM 715 N N . GLU A 1 92 ? -2.152 -19.073 23.641 1.00 73.25 92 GLU A N 1
ATOM 716 C CA . GLU A 1 92 ? -3.254 -20.046 23.603 1.00 73.25 92 GLU A CA 1
ATOM 717 C C . GLU A 1 92 ? -3.920 -20.109 22.215 1.00 73.25 92 GLU A C 1
ATOM 719 O O . GLU A 1 92 ? -4.141 -21.192 21.681 1.00 73.25 92 GLU A O 1
ATOM 724 N N . LEU A 1 93 ? -4.162 -18.955 21.580 1.00 73.94 93 LEU A N 1
ATOM 725 C CA . LEU A 1 93 ? -4.735 -18.896 20.228 1.00 73.94 93 LEU A CA 1
ATOM 726 C C . LEU A 1 93 ? -3.805 -19.469 19.148 1.00 73.94 93 LEU A C 1
ATOM 728 O O . LEU A 1 93 ? -4.288 -19.982 18.141 1.00 73.94 93 LEU A O 1
ATOM 732 N N . ASP A 1 94 ? -2.489 -19.365 19.324 1.00 72.12 94 ASP A N 1
ATOM 733 C CA . ASP A 1 94 ? -1.511 -19.879 18.358 1.00 72.12 94 ASP A CA 1
ATOM 734 C C . ASP A 1 94 ? -1.535 -21.417 18.308 1.00 72.12 94 ASP A C 1
ATOM 736 O O . ASP A 1 94 ? -1.460 -22.011 17.230 1.00 72.12 94 ASP A O 1
ATOM 740 N N . HIS A 1 95 ? -1.753 -22.067 19.456 1.00 68.00 95 HIS A N 1
ATOM 741 C CA . HIS A 1 95 ? -1.935 -23.519 19.545 1.00 68.00 95 HIS A CA 1
ATOM 742 C C . HIS A 1 95 ? -3.220 -24.005 18.854 1.00 68.00 95 HIS A C 1
ATOM 744 O O . HIS A 1 95 ? -3.204 -25.042 18.191 1.00 68.00 95 HIS A O 1
ATOM 750 N N . ASP A 1 96 ? -4.308 -23.234 18.933 1.00 65.69 96 ASP A N 1
ATOM 751 C CA . ASP A 1 96 ? -5.586 -23.580 18.294 1.00 65.69 96 ASP A CA 1
ATOM 752 C C . ASP A 1 96 ? -5.568 -23.378 16.768 1.00 65.69 96 ASP A C 1
ATOM 754 O O . ASP A 1 96 ? -6.245 -24.091 16.024 1.00 65.69 96 ASP A O 1
ATOM 758 N N . LEU A 1 97 ? -4.804 -22.399 16.274 1.00 64.31 97 LEU A N 1
ATOM 759 C CA . LEU A 1 97 ? -4.728 -22.073 14.845 1.00 64.31 97 LEU A CA 1
ATOM 760 C C . LEU A 1 97 ? -3.723 -22.933 14.076 1.00 64.31 97 LEU A C 1
ATOM 762 O O . LEU A 1 97 ? -3.846 -23.059 12.856 1.00 64.31 97 LEU A O 1
ATOM 766 N N . THR A 1 98 ? -2.734 -23.499 14.767 1.00 63.81 98 THR A N 1
ATOM 767 C CA . THR A 1 98 ? -1.700 -24.338 14.149 1.00 63.81 98 THR A CA 1
ATOM 768 C C . THR A 1 98 ? -2.092 -25.803 14.034 1.00 63.81 98 THR A C 1
ATOM 770 O O . THR A 1 98 ? -1.386 -26.525 13.342 1.00 63.81 98 THR A O 1
ATOM 773 N N . GLY A 1 99 ? -3.237 -26.210 14.598 1.00 57.59 99 GLY A N 1
ATOM 774 C CA . GLY A 1 99 ? -3.727 -27.583 14.526 1.00 57.59 99 GLY A CA 1
ATOM 775 C C . GLY A 1 99 ? -2.699 -28.531 15.123 1.00 57.59 99 GLY A C 1
ATOM 776 O O . GLY A 1 99 ? -1.887 -29.084 14.392 1.00 57.59 99 GLY A O 1
ATOM 777 N N . GLY A 1 100 ? -2.720 -28.688 16.448 1.00 52.38 100 GLY A N 1
ATOM 778 C CA . GLY A 1 100 ? -1.901 -29.695 17.115 1.00 52.38 100 GLY A CA 1
ATOM 779 C C . GLY A 1 100 ? -2.014 -31.030 16.381 1.00 52.38 100 GLY A C 1
ATOM 780 O O . GLY A 1 100 ? -3.116 -31.551 16.217 1.00 52.38 100 GLY A O 1
ATOM 781 N N . ASP A 1 101 ? -0.872 -31.509 15.893 1.00 55.91 101 ASP A N 1
ATOM 782 C CA . ASP A 1 101 ? -0.706 -32.830 15.309 1.00 55.91 101 ASP A CA 1
ATOM 783 C C . ASP A 1 101 ? -1.116 -33.889 16.355 1.00 55.91 101 ASP A C 1
ATOM 785 O O . ASP A 1 101 ? -0.317 -34.259 17.218 1.00 55.91 101 ASP A O 1
ATOM 789 N N . GLU A 1 102 ? -2.361 -34.363 16.290 1.00 49.31 102 GLU A N 1
ATOM 790 C CA . GLU A 1 102 ? -2.805 -35.652 16.842 1.00 49.31 102 GLU A CA 1
ATOM 791 C C . GLU A 1 102 ? -3.333 -36.554 15.720 1.00 49.31 102 GLU A C 1
ATOM 793 O O . GLU A 1 102 ? -4.211 -36.110 14.942 1.00 49.31 102 GLU A O 1
#

Secondary structure (DSSP, 8-state):
-------------S------GGG-HHHHHHHHHHHHHHT--HHHHHHHHHHHHHHHHHT---HHHHHHHHHHHTT--PPTTPPPPPTHHHHHHHHHHTT---

pLDDT: mean 75.93, std 18.36, range [39.34, 97.0]

Sequence (102 aa):
MEGYRGSKLLDYPALFSARPLANNPAADTLVRELARIDGTSITDAVIVALRETIRNRMNKESPRETAKKILVKHGLSFQPGRKPVQPEAYHELDHDLTGGDE